Protein AF-A0A376LHT4-F1 (afdb_monomer_lite)

Radius of gyration: 15.37 Å; chains: 1; bounding box: 38×26×41 Å

Secondary structure (DSSP, 8-state):
-EEEEEEESSSHHHHHHHHHHHTT--S--EEEEEEE-GGG-SS----SEEEEE--S-EEEBTTB-SSTTS-TTS----B-TTSPBEEEHHHHS-TTHHHHHHHHHHHHHHH--

Structure (mmCIF, N/CA/C/O backbone):
data_AF-A0A376LHT4-F1
#
_entry.id   AF-A0A376LHT4-F1
#
loop_
_atom_site.group_PDB
_atom_site.id
_atom_site.type_symbol
_atom_site.label_atom_id
_atom_site.label_alt_id
_atom_site.label_comp_id
_atom_site.label_asym_id
_atom_site.label_entity_id
_atom_site.label_seq_id
_atom_site.pdbx_PDB_ins_code
_atom_site.Cartn_x
_atom_site.Cartn_y
_atom_site.Cartn_z
_atom_site.occupancy
_atom_site.B_iso_or_equiv
_atom_site.auth_seq_id
_atom_site.auth_comp_id
_atom_site.auth_asym_id
_atom_site.auth_atom_id
_atom_site.pdbx_PDB_model_num
ATOM 1 N N . MET A 1 1 ? -10.656 6.891 11.460 1.00 91.94 1 MET A N 1
ATOM 2 C CA . MET A 1 1 ? -9.267 7.269 11.115 1.00 91.94 1 MET A CA 1
ATOM 3 C C . MET A 1 1 ? -8.917 6.604 9.800 1.00 91.94 1 MET A C 1
ATOM 5 O O . MET A 1 1 ? -9.253 5.437 9.636 1.00 91.94 1 MET A O 1
ATOM 9 N N . LEU A 1 2 ? -8.291 7.339 8.883 1.00 92.81 2 LEU A N 1
ATOM 10 C CA . LEU A 1 2 ? -7.903 6.843 7.565 1.00 92.81 2 LEU A CA 1
ATOM 11 C C . LEU A 1 2 ? -6.383 6.935 7.428 1.00 92.81 2 LEU A C 1
ATOM 13 O O . LEU A 1 2 ? -5.823 8.018 7.585 1.00 92.81 2 LEU A O 1
ATOM 17 N N . ILE A 1 3 ? -5.735 5.805 7.167 1.00 94.31 3 ILE A N 1
ATOM 18 C CA . ILE A 1 3 ? -4.320 5.749 6.799 1.00 94.31 3 ILE A CA 1
ATOM 19 C C . ILE A 1 3 ? -4.252 5.901 5.280 1.00 94.31 3 ILE A C 1
ATOM 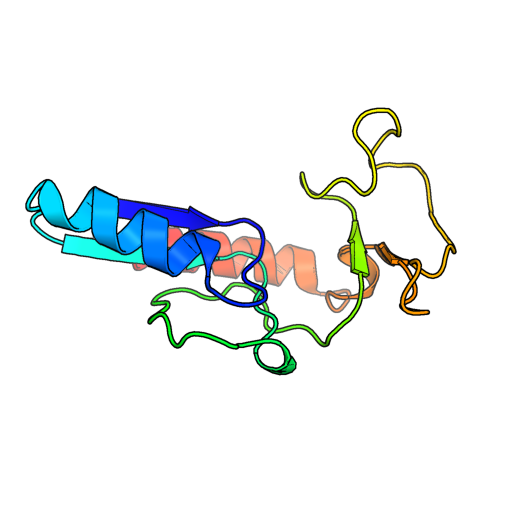21 O O . ILE A 1 3 ? -4.951 5.180 4.570 1.00 94.31 3 ILE A O 1
ATOM 25 N N . VAL A 1 4 ? -3.441 6.839 4.795 1.00 94.06 4 VAL A N 1
ATOM 26 C CA . VAL A 1 4 ? -3.233 7.075 3.362 1.00 94.06 4 VAL A CA 1
ATOM 27 C C . VAL A 1 4 ? -1.792 6.715 3.032 1.00 94.06 4 VAL A C 1
ATOM 29 O O . VAL A 1 4 ? -0.875 7.370 3.518 1.00 94.06 4 VAL A O 1
ATOM 32 N N . GLU A 1 5 ? -1.617 5.670 2.231 1.00 91.94 5 GLU A N 1
ATOM 33 C CA . GLU A 1 5 ? -0.322 5.175 1.760 1.00 91.94 5 GLU A CA 1
ATOM 34 C C . GLU A 1 5 ? -0.152 5.446 0.265 1.00 91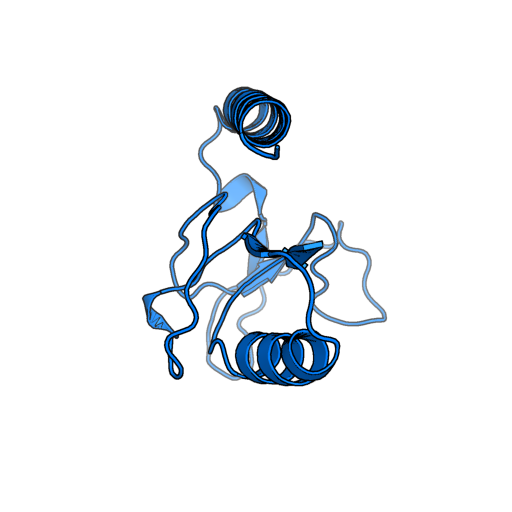.94 5 GLU A C 1
ATOM 36 O O . GLU A 1 5 ? -1.098 5.360 -0.520 1.00 91.94 5 GLU A O 1
ATOM 41 N N . ASP A 1 6 ? 1.071 5.732 -0.153 1.00 90.44 6 ASP A N 1
ATOM 42 C CA . ASP A 1 6 ? 1.423 5.860 -1.563 1.00 90.44 6 ASP A CA 1
ATOM 43 C C . ASP A 1 6 ? 1.471 4.486 -2.249 1.00 90.44 6 ASP A C 1
ATOM 45 O O . ASP A 1 6 ? 0.857 4.292 -3.299 1.00 90.44 6 ASP A O 1
ATOM 49 N N . ILE A 1 7 ? 2.136 3.506 -1.639 1.00 90.69 7 ILE A N 1
ATOM 50 C CA . ILE A 1 7 ? 2.308 2.169 -2.193 1.00 90.69 7 ILE A CA 1
ATOM 51 C C . ILE A 1 7 ? 2.339 1.097 -1.106 1.00 90.69 7 ILE A C 1
ATOM 53 O O . ILE A 1 7 ? 3.085 1.175 -0.133 1.00 90.69 7 ILE A O 1
ATOM 57 N N . ILE A 1 8 ? 1.581 0.021 -1.314 1.00 93.75 8 ILE A N 1
ATOM 58 C CA . ILE A 1 8 ? 1.677 -1.178 -0.492 1.00 93.75 8 ILE A CA 1
ATOM 59 C C . ILE A 1 8 ? 2.397 -2.282 -1.256 1.00 93.75 8 ILE A C 1
ATOM 61 O O . ILE A 1 8 ? 1.981 -2.719 -2.326 1.00 93.75 8 ILE A O 1
ATOM 65 N N . ASP A 1 9 ? 3.482 -2.740 -0.643 1.00 93.56 9 ASP A N 1
ATOM 66 C CA . ASP A 1 9 ? 4.379 -3.755 -1.176 1.00 93.56 9 ASP A CA 1
ATOM 67 C C . ASP A 1 9 ? 4.256 -5.054 -0.354 1.00 93.56 9 ASP A C 1
ATOM 69 O O . ASP A 1 9 ? 3.222 -5.719 -0.389 1.00 93.56 9 ASP A O 1
ATOM 73 N N . SER A 1 10 ? 5.230 -5.373 0.509 1.00 95.06 10 SER A N 1
ATOM 74 C CA . SER A 1 10 ? 5.153 -6.559 1.385 1.00 95.06 10 SER A CA 1
ATOM 75 C C . SER A 1 10 ? 4.022 -6.517 2.421 1.00 95.06 10 SER A C 1
ATOM 77 O O . SER A 1 10 ? 3.600 -7.557 2.929 1.00 95.06 10 SER A O 1
ATOM 79 N N . GLY A 1 11 ? 3.521 -5.323 2.752 1.00 94.50 11 GLY A N 1
ATOM 80 C CA . GLY A 1 11 ? 2.517 -5.104 3.798 1.00 94.50 11 GLY A CA 1
ATOM 81 C C . GLY A 1 11 ? 3.084 -5.010 5.219 1.00 94.50 11 GLY A C 1
ATOM 82 O O . GLY A 1 11 ? 2.360 -4.623 6.133 1.00 94.50 11 GLY A O 1
ATOM 83 N N . ASN A 1 12 ? 4.378 -5.283 5.421 1.00 95.44 12 ASN A N 1
ATOM 84 C CA . ASN A 1 12 ? 5.010 -5.294 6.746 1.00 95.44 12 ASN A CA 1
ATOM 85 C C . ASN A 1 12 ? 4.954 -3.934 7.465 1.00 95.44 12 ASN A C 1
ATOM 87 O O . ASN A 1 12 ? 4.628 -3.873 8.652 1.00 95.44 12 ASN A O 1
ATOM 91 N N . THR A 1 13 ? 5.271 -2.842 6.759 1.00 92.81 13 THR A N 1
ATOM 92 C CA . THR A 1 13 ? 5.231 -1.478 7.319 1.00 92.81 13 THR A CA 1
ATOM 93 C C . THR A 1 13 ? 3.822 -1.132 7.774 1.00 92.81 13 THR A C 1
ATOM 95 O O . THR A 1 13 ? 3.602 -0.780 8.932 1.00 92.81 13 THR A O 1
ATOM 98 N N . LEU A 1 14 ? 2.854 -1.324 6.881 1.00 95.19 14 LEU A N 1
ATOM 99 C CA . LEU A 1 14 ? 1.465 -0.981 7.136 1.00 95.19 14 LEU A CA 1
ATOM 100 C C . LEU A 1 14 ? 0.847 -1.840 8.243 1.00 95.19 14 LEU A C 1
ATOM 102 O O . LEU A 1 14 ? 0.081 -1.322 9.049 1.00 95.19 14 LEU A O 1
ATOM 106 N N . SER A 1 15 ? 1.225 -3.119 8.347 1.00 95.31 15 SER A N 1
ATOM 107 C CA . SER A 1 15 ? 0.801 -3.990 9.449 1.00 95.31 15 SER A CA 1
ATOM 108 C C . SER A 1 15 ? 1.221 -3.424 10.809 1.00 95.31 15 SER A C 1
ATOM 110 O O . SER A 1 15 ? 0.399 -3.336 11.718 1.00 95.31 15 SER A O 1
ATOM 112 N N . LYS A 1 16 ? 2.479 -2.985 10.939 1.00 95.31 16 LYS A N 1
ATOM 113 C CA . LYS A 1 16 ? 3.007 -2.396 12.183 1.00 95.31 16 LYS A CA 1
ATOM 114 C C . LYS A 1 16 ? 2.353 -1.055 12.496 1.00 95.31 16 LYS A C 1
ATOM 116 O O . LYS A 1 16 ? 1.976 -0.801 13.635 1.00 95.31 16 LYS A O 1
ATOM 121 N N . VAL A 1 17 ? 2.184 -0.202 11.486 1.00 95.19 17 VAL A N 1
ATOM 122 C CA . VAL A 1 17 ? 1.506 1.092 11.647 1.00 95.19 17 VAL A CA 1
ATOM 123 C C . VAL A 1 17 ? 0.057 0.881 12.091 1.00 95.19 17 VAL A C 1
ATOM 125 O O . VAL A 1 17 ? -0.386 1.516 13.046 1.00 95.19 17 VAL A O 1
ATOM 128 N N . ARG A 1 18 ? -0.666 -0.054 11.463 1.00 94.31 18 ARG A N 1
ATOM 129 C CA . ARG A 1 18 ? -2.033 -0.425 11.844 1.00 94.31 18 ARG A CA 1
ATOM 130 C C . ARG A 1 18 ? -2.096 -0.915 13.289 1.00 94.31 18 ARG A C 1
ATOM 132 O O . ARG A 1 18 ? -2.990 -0.489 14.013 1.00 94.31 18 ARG A O 1
ATOM 139 N N . GLU A 1 19 ? -1.166 -1.765 13.717 1.00 94.25 19 GLU A N 1
ATOM 140 C CA . GLU A 1 19 ? -1.082 -2.255 15.098 1.00 94.25 19 GLU A CA 1
ATOM 141 C C . GLU A 1 19 ? -0.883 -1.100 16.091 1.00 94.25 19 GLU A C 1
ATOM 143 O O . GLU A 1 19 ? -1.711 -0.906 16.981 1.00 94.25 19 GLU A O 1
ATOM 148 N N . ILE A 1 20 ? 0.139 -0.263 15.878 1.00 95.56 20 ILE A N 1
ATOM 149 C CA . ILE A 1 20 ? 0.453 0.893 16.735 1.00 95.56 20 ILE A CA 1
ATOM 150 C C . ILE A 1 20 ? -0.739 1.849 16.839 1.00 95.56 20 ILE A C 1
ATOM 152 O O . ILE A 1 20 ? -1.045 2.371 17.912 1.00 95.56 20 ILE A O 1
ATOM 156 N N . LEU A 1 21 ? -1.416 2.102 15.722 1.00 94.94 21 LEU A N 1
ATOM 157 C CA . LEU A 1 21 ? -2.560 3.002 15.679 1.00 94.94 21 LEU A CA 1
ATOM 158 C C . LEU A 1 21 ? -3.827 2.385 16.282 1.00 94.94 21 LEU A C 1
ATOM 160 O O . LEU A 1 21 ? -4.645 3.122 16.829 1.00 94.94 21 LEU A O 1
ATOM 164 N N . SER A 1 22 ? -3.977 1.060 16.238 1.00 93.25 22 SER A N 1
ATOM 165 C CA . SER A 1 22 ? -5.100 0.353 16.868 1.00 93.25 22 SER A CA 1
ATOM 166 C C . SER A 1 22 ? -5.037 0.413 18.395 1.00 93.25 22 SER A C 1
ATOM 168 O O . SER A 1 22 ? -6.080 0.487 19.036 1.00 93.25 22 SER A O 1
ATOM 170 N N . LEU A 1 23 ? -3.834 0.489 18.981 1.00 96.56 23 LEU A N 1
ATOM 171 C CA . LEU A 1 23 ? -3.640 0.678 20.429 1.00 96.56 23 LEU A CA 1
ATOM 172 C C . LEU A 1 23 ? -4.209 2.004 20.958 1.00 96.56 23 LEU A C 1
ATOM 174 O O . LEU A 1 23 ? -4.353 2.175 22.164 1.00 96.56 23 LEU A O 1
ATOM 178 N N . ARG A 1 24 ? -4.520 2.955 20.071 1.00 95.62 24 ARG A N 1
ATOM 179 C CA . ARG A 1 24 ? -5.154 4.233 20.428 1.00 95.62 24 ARG A CA 1
ATOM 180 C C . ARG A 1 24 ? -6.682 4.163 20.443 1.00 95.62 24 ARG A C 1
ATOM 182 O O . ARG A 1 24 ? -7.318 5.202 20.578 1.00 95.62 24 ARG A O 1
ATOM 189 N N . GLU A 1 25 ? -7.246 2.975 20.237 1.00 95.12 25 GLU A N 1
ATOM 190 C CA . GLU A 1 25 ? -8.688 2.709 20.226 1.00 95.12 25 GLU A CA 1
ATOM 191 C C . GLU A 1 25 ? -9.488 3.675 19.324 1.00 95.12 25 GLU A C 1
ATOM 193 O O . GLU A 1 25 ? -10.476 4.279 19.752 1.00 95.12 25 GLU A O 1
ATOM 198 N N . PRO A 1 26 ? -9.088 3.870 18.049 1.00 95.69 26 PRO A N 1
ATOM 199 C CA . PRO A 1 26 ? -9.872 4.696 17.145 1.00 95.69 26 PRO A CA 1
ATOM 200 C C . PRO A 1 26 ? -11.247 4.053 16.912 1.00 95.69 26 PRO A C 1
ATOM 202 O O . PRO A 1 26 ? -11.346 2.848 16.693 1.00 95.69 26 PRO A O 1
ATOM 205 N N . LYS A 1 27 ? -12.310 4.867 16.854 1.00 95.50 27 LYS A N 1
ATOM 206 C CA . LYS A 1 27 ? -13.681 4.400 16.549 1.00 95.50 27 LYS A CA 1
ATOM 207 C C . LYS A 1 27 ? -13.758 3.547 15.272 1.00 95.50 27 LYS A C 1
ATOM 209 O O . LYS A 1 27 ? -14.578 2.642 15.175 1.00 95.50 27 LYS A O 1
ATOM 214 N N . SER A 1 28 ? -12.931 3.871 14.283 1.00 93.50 28 SER A N 1
ATOM 215 C CA . SER A 1 28 ? -12.753 3.103 13.053 1.00 93.50 28 SER A CA 1
ATOM 216 C C . SER A 1 28 ? -11.345 3.317 12.503 1.00 93.50 28 SER A C 1
ATOM 218 O O . SER A 1 28 ? -10.767 4.402 12.661 1.00 93.50 28 SER A O 1
ATOM 220 N N . LEU A 1 29 ? -10.807 2.301 11.831 1.00 94.06 29 LEU A N 1
ATOM 221 C CA . LEU A 1 29 ? -9.523 2.356 11.143 1.00 94.06 29 LEU A CA 1
ATOM 222 C C . LEU A 1 29 ? -9.676 1.765 9.743 1.00 94.06 29 LEU A C 1
ATOM 224 O O . LEU A 1 29 ? -9.978 0.582 9.621 1.00 94.06 29 LEU A O 1
ATOM 228 N N . ALA A 1 30 ? -9.468 2.596 8.726 1.00 94.44 30 ALA A N 1
ATOM 229 C CA . ALA A 1 30 ? -9.465 2.205 7.322 1.00 94.44 30 ALA A CA 1
ATOM 230 C C . ALA A 1 30 ? -8.132 2.592 6.673 1.00 94.44 30 ALA A C 1
ATOM 232 O O . ALA A 1 30 ? -7.424 3.482 7.157 1.00 94.44 30 ALA A O 1
ATOM 233 N N . ILE A 1 31 ? -7.801 1.923 5.580 1.00 95.00 31 ILE A N 1
ATOM 234 C CA . ILE A 1 31 ? -6.577 2.075 4.812 1.00 95.00 31 ILE A CA 1
ATOM 235 C C . ILE A 1 31 ? -6.961 2.378 3.365 1.00 95.00 31 ILE A C 1
ATOM 237 O O . ILE A 1 31 ? -7.747 1.669 2.739 1.00 95.00 31 ILE A O 1
ATOM 241 N N . CYS A 1 32 ? -6.363 3.440 2.840 1.00 94.81 32 CYS A N 1
ATOM 242 C CA . CYS A 1 32 ? -6.394 3.809 1.440 1.00 94.81 32 CYS A CA 1
ATOM 243 C C . CYS A 1 32 ? -4.969 3.768 0.898 1.00 94.81 32 CYS A C 1
ATOM 245 O O . CYS A 1 32 ? -4.064 4.323 1.521 1.00 94.81 32 CYS A O 1
ATOM 247 N N . THR A 1 33 ? -4.769 3.169 -0.272 1.00 92.56 33 THR A N 1
ATOM 248 C CA . THR A 1 33 ? -3.497 3.265 -0.988 1.00 92.56 33 THR A CA 1
ATOM 249 C C . THR A 1 33 ? -3.675 3.708 -2.424 1.00 92.56 33 THR A C 1
ATOM 251 O O . THR A 1 33 ? -4.665 3.356 -3.067 1.00 92.56 33 THR A O 1
ATOM 254 N N . LEU A 1 34 ? -2.709 4.464 -2.943 1.00 90.31 34 LEU A N 1
ATOM 255 C CA . LEU A 1 34 ? -2.657 4.767 -4.366 1.00 90.31 34 LEU A CA 1
ATOM 256 C C . LEU A 1 34 ? -2.252 3.528 -5.180 1.00 90.31 34 LEU A C 1
ATOM 258 O O . LEU A 1 34 ? -2.902 3.256 -6.187 1.00 90.31 34 LEU A O 1
ATOM 262 N N . LEU A 1 35 ? -1.237 2.769 -4.750 1.00 91.00 35 LEU A N 1
ATOM 263 C CA . LEU A 1 35 ? -0.700 1.613 -5.479 1.00 91.00 35 LEU A CA 1
ATOM 264 C C . LEU A 1 35 ? -0.648 0.353 -4.610 1.00 91.00 35 LEU A C 1
ATOM 266 O O . LEU A 1 35 ? -0.140 0.377 -3.497 1.00 91.00 35 LEU A O 1
ATOM 270 N N . ASP A 1 36 ? -1.086 -0.781 -5.144 1.00 93.06 36 ASP A N 1
ATOM 271 C CA . ASP A 1 36 ? -1.006 -2.085 -4.484 1.00 93.06 36 ASP A CA 1
ATOM 272 C C . ASP A 1 36 ? -0.228 -3.090 -5.345 1.00 93.06 36 ASP A C 1
ATOM 274 O O . ASP A 1 36 ? -0.518 -3.253 -6.531 1.00 93.06 36 ASP A O 1
ATOM 278 N N . LYS A 1 37 ? 0.751 -3.781 -4.749 1.00 92.88 37 LYS A N 1
ATOM 279 C CA . LYS A 1 37 ? 1.521 -4.874 -5.368 1.00 92.88 37 LYS A CA 1
ATOM 280 C C . LYS A 1 37 ? 1.145 -6.218 -4.741 1.00 92.88 37 LYS A C 1
ATOM 282 O O . LYS A 1 37 ? 1.906 -6.764 -3.935 1.00 92.88 37 LYS A O 1
ATOM 287 N N . PRO A 1 38 ? -0.000 -6.812 -5.114 1.00 93.06 38 PRO A N 1
ATOM 288 C CA . PRO A 1 38 ? -0.487 -8.026 -4.464 1.00 93.06 38 PRO A CA 1
ATOM 289 C C . PRO A 1 38 ? 0.467 -9.218 -4.632 1.00 93.06 38 PRO A C 1
ATOM 291 O O . PRO A 1 38 ? 0.553 -10.056 -3.739 1.00 93.06 38 PRO A O 1
ATOM 294 N N . SER A 1 39 ? 1.245 -9.277 -5.721 1.00 93.12 39 SER A N 1
ATOM 295 C CA . SER A 1 39 ? 2.240 -10.338 -5.956 1.00 93.12 39 SER A CA 1
ATOM 296 C C . SER A 1 39 ? 3.403 -10.338 -4.959 1.00 93.12 39 SER A C 1
ATOM 298 O O . SER A 1 39 ? 4.082 -11.353 -4.829 1.00 93.12 39 SER A O 1
ATOM 300 N N . ARG A 1 40 ? 3.639 -9.226 -4.253 1.00 92.50 40 ARG A N 1
ATOM 301 C CA . ARG A 1 40 ? 4.705 -9.085 -3.250 1.00 92.50 40 ARG A CA 1
ATOM 302 C C . ARG A 1 40 ? 4.221 -9.184 -1.814 1.00 92.50 40 ARG A C 1
ATOM 304 O O . ARG A 1 40 ? 5.016 -9.024 -0.892 1.00 92.50 40 ARG A O 1
ATOM 311 N N . ARG A 1 41 ? 2.933 -9.456 -1.621 1.00 94.69 41 ARG A N 1
ATOM 312 C CA . ARG A 1 41 ? 2.294 -9.529 -0.313 1.00 94.69 41 ARG A CA 1
ATOM 313 C C . ARG A 1 41 ? 2.916 -10.638 0.538 1.00 94.69 41 ARG A C 1
ATOM 315 O O . ARG A 1 41 ? 2.791 -11.815 0.220 1.00 94.69 41 ARG A O 1
ATOM 322 N N . GLU A 1 42 ? 3.526 -10.260 1.655 1.00 96.12 42 GLU A N 1
ATOM 323 C CA . GLU A 1 42 ? 4.033 -11.202 2.665 1.00 96.12 42 GLU A CA 1
ATOM 324 C C . GLU A 1 42 ? 3.102 -11.263 3.876 1.00 96.12 42 GLU A C 1
ATOM 326 O O . GLU A 1 42 ? 2.908 -12.321 4.473 1.00 96.12 42 GLU A O 1
ATOM 331 N N . VAL A 1 43 ? 2.494 -10.124 4.223 1.00 95.00 43 VAL A N 1
ATOM 332 C CA . VAL A 1 43 ? 1.560 -10.001 5.344 1.00 95.00 43 VAL A CA 1
ATOM 333 C C . VAL A 1 43 ? 0.229 -9.481 4.841 1.00 95.00 43 VAL A C 1
ATOM 335 O O . VAL A 1 43 ? 0.157 -8.415 4.226 1.00 95.00 43 VAL A O 1
ATOM 338 N N . ASN A 1 44 ? -0.838 -10.222 5.137 1.00 91.50 44 ASN A N 1
ATOM 339 C CA . ASN A 1 44 ? -2.186 -9.798 4.799 1.00 91.50 44 ASN A CA 1
ATOM 340 C C . ASN A 1 44 ? -2.592 -8.596 5.662 1.00 91.50 44 ASN A C 1
ATOM 342 O O . ASN A 1 44 ? -2.666 -8.696 6.886 1.00 91.50 44 ASN A O 1
ATOM 346 N N . VAL A 1 45 ? -2.868 -7.469 5.012 1.00 90.56 45 VAL A N 1
ATOM 347 C CA . VAL A 1 45 ? -3.393 -6.263 5.650 1.00 90.56 45 VAL A CA 1
ATOM 348 C C . VAL A 1 45 ? -4.646 -5.868 4.876 1.00 90.56 45 VAL A C 1
ATOM 350 O O . VAL A 1 45 ? -4.533 -5.658 3.669 1.00 90.56 45 VAL A O 1
ATOM 353 N N . PRO A 1 46 ? -5.827 -5.792 5.516 1.00 91.06 46 PRO A N 1
ATOM 354 C CA . PRO A 1 46 ? -7.047 -5.393 4.827 1.00 91.06 46 PRO A CA 1
ATOM 355 C C . PRO A 1 46 ? -6.947 -3.926 4.401 1.00 91.06 46 PRO A C 1
ATOM 357 O O . PRO A 1 46 ? -6.557 -3.076 5.203 1.00 91.06 46 PRO A O 1
ATOM 360 N N . VAL A 1 47 ? -7.273 -3.668 3.135 1.00 93.62 47 VAL A N 1
ATOM 361 C CA . VAL A 1 47 ? -7.245 -2.346 2.506 1.00 93.62 47 VAL A CA 1
ATOM 362 C C . VAL A 1 47 ? -8.631 -2.069 1.953 1.00 93.62 47 VAL A C 1
ATOM 364 O O . VAL A 1 47 ? -9.119 -2.808 1.101 1.00 93.62 47 VAL A O 1
ATOM 367 N N . GLU A 1 48 ? -9.274 -1.028 2.463 1.00 94.44 48 GLU A N 1
ATOM 368 C CA . GLU A 1 48 ? -10.635 -0.659 2.087 1.00 94.44 48 GLU A CA 1
ATOM 369 C C . GLU A 1 48 ? -10.670 0.079 0.748 1.00 94.44 48 GLU A C 1
ATOM 371 O O . GLU A 1 48 ? -11.622 -0.080 -0.012 1.00 94.44 48 GLU A O 1
ATOM 376 N N . PHE A 1 49 ? -9.618 0.840 0.434 1.00 93.44 49 PHE A N 1
ATOM 377 C CA . PHE A 1 49 ? -9.551 1.620 -0.796 1.00 93.44 49 PHE A CA 1
ATOM 378 C C . PHE A 1 49 ? -8.223 1.410 -1.522 1.00 93.44 49 PHE A C 1
ATOM 380 O O . PHE A 1 49 ? -7.153 1.730 -1.002 1.00 93.44 49 PHE A O 1
ATOM 387 N N . ILE A 1 50 ? -8.294 0.889 -2.745 1.00 92.00 50 ILE A N 1
ATOM 388 C CA . ILE A 1 50 ? -7.137 0.676 -3.618 1.00 92.00 50 ILE A CA 1
ATOM 389 C C . ILE A 1 50 ? -7.317 1.552 -4.854 1.00 92.00 50 ILE A C 1
ATOM 391 O O . ILE A 1 50 ? -8.314 1.422 -5.562 1.00 92.00 50 ILE A O 1
ATOM 395 N N . GLY A 1 51 ? -6.350 2.430 -5.119 1.00 88.00 51 GLY A N 1
ATOM 396 C CA . GLY A 1 51 ? -6.300 3.215 -6.348 1.00 88.00 51 GLY A CA 1
ATOM 397 C C . GLY A 1 51 ? -6.009 2.327 -7.554 1.00 88.00 51 GLY A C 1
ATOM 398 O O . GLY A 1 51 ? -6.840 2.204 -8.452 1.00 88.00 51 GLY A O 1
ATOM 399 N N . PHE A 1 52 ? -4.842 1.679 -7.562 1.00 88.25 52 PHE A N 1
ATOM 400 C CA . PHE A 1 52 ? -4.403 0.819 -8.660 1.00 88.25 52 PHE A CA 1
ATOM 401 C C . PHE A 1 52 ? -3.636 -0.403 -8.159 1.00 88.25 52 PHE A C 1
ATOM 403 O O . PHE A 1 52 ? -2.659 -0.269 -7.426 1.00 88.25 52 PHE A O 1
ATOM 410 N N . SER A 1 53 ? -4.017 -1.592 -8.622 1.00 90.12 53 SER A N 1
ATOM 411 C CA . SER A 1 53 ? -3.189 -2.793 -8.476 1.00 90.12 53 SER A CA 1
ATOM 412 C C . SER A 1 53 ? -2.206 -2.883 -9.642 1.00 90.12 53 SER A C 1
ATOM 414 O O . SER A 1 53 ? -2.617 -2.855 -10.803 1.00 90.12 53 SER A O 1
ATOM 416 N N . ILE A 1 54 ? -0.916 -2.993 -9.337 1.00 87.19 54 ILE A N 1
ATOM 417 C CA . ILE A 1 54 ? 0.178 -2.957 -10.313 1.00 87.19 54 ILE A CA 1
ATOM 418 C C . ILE A 1 54 ? 1.052 -4.220 -10.214 1.00 87.19 54 ILE A C 1
ATOM 420 O O . ILE A 1 54 ? 1.101 -4.857 -9.155 1.00 87.19 54 ILE A O 1
ATOM 424 N N . PRO A 1 55 ? 1.746 -4.614 -11.299 1.00 87.50 55 PRO A N 1
ATOM 425 C CA . PRO A 1 55 ? 2.731 -5.693 -11.250 1.00 87.50 55 PRO A CA 1
ATOM 426 C C . PRO A 1 55 ? 3.939 -5.332 -10.365 1.00 87.50 55 PRO A C 1
ATOM 428 O O . PRO A 1 55 ? 4.091 -4.200 -9.897 1.00 87.50 55 PRO A O 1
ATOM 431 N N . ASP A 1 56 ? 4.831 -6.304 -10.142 1.00 86.75 56 ASP A N 1
ATOM 432 C CA . ASP A 1 56 ? 6.093 -6.068 -9.431 1.00 86.75 56 ASP A CA 1
ATOM 433 C C . ASP A 1 56 ? 7.111 -5.314 -10.301 1.00 86.75 56 ASP A C 1
ATOM 435 O O . ASP A 1 56 ? 8.108 -5.857 -10.773 1.00 86.75 56 ASP A O 1
ATOM 439 N N . GLU A 1 57 ? 6.837 -4.032 -10.505 1.00 82.94 57 GLU A N 1
ATOM 440 C CA . GLU A 1 57 ? 7.692 -3.100 -11.231 1.00 82.94 57 GLU A CA 1
ATOM 441 C C . GLU A 1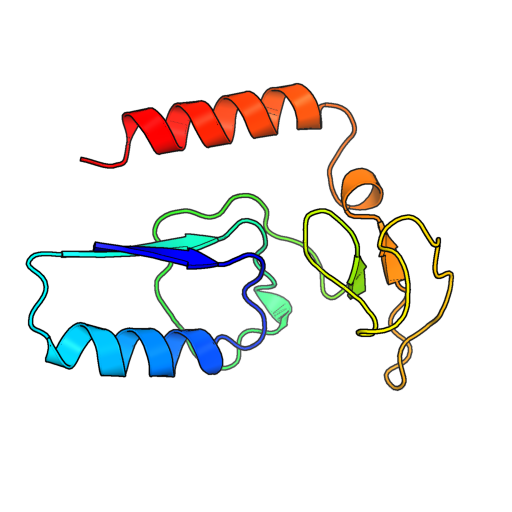 57 ? 8.100 -1.951 -10.315 1.00 82.94 57 GLU A C 1
ATOM 443 O O . GLU A 1 57 ? 7.345 -1.541 -9.430 1.00 82.94 57 GLU A O 1
ATOM 448 N N . PHE A 1 58 ? 9.311 -1.423 -10.479 1.00 78.25 58 PHE A N 1
ATOM 449 C CA . PHE A 1 58 ? 9.744 -0.292 -9.667 1.00 78.25 58 PHE A CA 1
ATOM 450 C C . PHE A 1 58 ? 9.118 0.993 -10.217 1.00 78.25 58 PHE A C 1
ATOM 452 O O . PHE A 1 58 ? 9.288 1.296 -11.393 1.00 78.25 58 PHE A O 1
ATOM 459 N N . VAL A 1 59 ? 8.394 1.751 -9.391 1.00 79.75 59 VAL A N 1
ATOM 460 C CA . VAL A 1 59 ? 7.622 2.914 -9.855 1.00 79.75 59 VAL A CA 1
ATOM 461 C C . VAL A 1 59 ? 8.212 4.198 -9.294 1.00 79.75 59 VAL A C 1
ATOM 463 O O . VAL A 1 59 ? 8.603 4.236 -8.131 1.00 79.75 59 VAL A O 1
ATOM 466 N N . VAL A 1 60 ? 8.271 5.244 -10.118 1.00 78.31 60 VAL A N 1
ATOM 467 C CA . VAL A 1 60 ? 8.760 6.577 -9.727 1.00 78.31 60 VAL A CA 1
ATOM 468 C C . VAL A 1 60 ? 7.790 7.684 -10.143 1.00 78.31 60 VAL A C 1
ATOM 470 O O . VAL A 1 60 ? 7.092 7.577 -11.160 1.00 78.31 60 VAL A O 1
ATOM 473 N N . GLY A 1 61 ? 7.788 8.777 -9.377 1.00 75.31 61 GLY A N 1
ATOM 474 C CA . GLY A 1 61 ? 6.931 9.948 -9.575 1.00 75.31 61 GLY A CA 1
ATOM 475 C C . GLY A 1 61 ? 5.804 10.050 -8.543 1.00 75.31 61 GLY A C 1
ATOM 476 O O . GLY A 1 61 ? 5.623 9.166 -7.717 1.00 75.31 61 GLY A O 1
ATOM 477 N N . TYR A 1 62 ? 5.042 11.151 -8.576 1.00 71.44 62 TYR A N 1
ATOM 478 C CA . TYR A 1 62 ? 3.904 11.397 -7.666 1.00 71.44 62 TYR A CA 1
ATOM 479 C C . TYR A 1 62 ? 4.229 11.290 -6.158 1.00 71.44 62 TYR A C 1
ATOM 481 O O . TYR A 1 62 ? 3.356 10.974 -5.359 1.00 71.44 62 TYR A O 1
ATOM 489 N N . GLY A 1 63 ? 5.471 11.592 -5.764 1.00 71.50 63 GLY A N 1
ATOM 490 C CA . GLY A 1 63 ? 5.945 11.477 -4.377 1.00 71.50 63 GLY A CA 1
ATOM 491 C C . GLY A 1 63 ? 6.708 10.184 -4.074 1.00 71.50 63 GLY A C 1
ATOM 492 O O . GLY A 1 63 ? 7.269 10.069 -2.992 1.00 71.50 63 GLY A O 1
ATOM 493 N N . ILE A 1 64 ? 6.781 9.253 -5.032 1.00 78.00 64 ILE A N 1
ATOM 494 C CA . ILE A 1 64 ? 7.588 8.033 -4.941 1.00 78.00 64 ILE A CA 1
ATOM 495 C C . ILE A 1 64 ? 8.957 8.302 -5.576 1.00 78.00 64 ILE A C 1
ATOM 497 O O . ILE A 1 64 ? 9.066 8.476 -6.797 1.00 78.00 64 ILE A O 1
ATOM 501 N N . ASP A 1 65 ? 10.003 8.333 -4.750 1.00 68.88 65 ASP A N 1
ATOM 502 C CA . ASP A 1 65 ? 11.375 8.626 -5.173 1.00 68.88 65 ASP A CA 1
ATOM 503 C C . ASP A 1 65 ? 12.261 7.366 -5.190 1.00 68.88 65 ASP A C 1
ATOM 505 O O . ASP A 1 65 ? 12.187 6.509 -4.312 1.00 68.88 65 ASP A O 1
ATOM 509 N N . TYR A 1 66 ? 13.150 7.272 -6.186 1.00 66.19 66 TYR A N 1
ATOM 510 C CA . TYR A 1 66 ? 14.152 6.196 -6.293 1.00 66.19 66 TYR A CA 1
ATOM 511 C C . TYR A 1 66 ? 15.351 6.413 -5.356 1.00 66.19 66 TYR A C 1
ATOM 513 O O . TYR A 1 66 ? 15.935 5.461 -4.843 1.00 66.19 66 TYR A O 1
ATOM 521 N N . ALA A 1 67 ? 15.736 7.672 -5.135 1.00 62.78 67 ALA A N 1
ATOM 522 C CA . ALA A 1 67 ? 16.842 8.049 -4.266 1.00 62.78 67 ALA A CA 1
ATOM 523 C C . ALA A 1 67 ? 16.651 9.490 -3.759 1.00 62.78 67 ALA A C 1
ATOM 525 O O . ALA A 1 67 ? 16.226 10.346 -4.535 1.00 62.78 67 ALA A O 1
ATOM 526 N N . PRO A 1 68 ? 17.055 9.804 -2.514 1.00 53.19 68 PRO A N 1
ATOM 527 C CA . PRO A 1 68 ? 16.825 11.111 -1.882 1.00 53.19 68 PRO A CA 1
ATOM 528 C C . PRO A 1 68 ? 17.527 12.302 -2.562 1.00 53.19 68 PRO A C 1
ATOM 530 O O . PRO A 1 68 ? 17.313 13.443 -2.167 1.00 53.19 68 PRO A O 1
ATOM 533 N N . ALA A 1 69 ? 18.381 12.062 -3.560 1.00 54.66 69 ALA A N 1
ATOM 534 C CA . ALA A 1 69 ? 19.178 13.089 -4.232 1.00 54.66 69 ALA A CA 1
ATOM 535 C C . ALA A 1 69 ? 18.770 13.346 -5.692 1.00 54.66 69 ALA A C 1
ATOM 537 O O . ALA A 1 69 ? 19.445 14.107 -6.385 1.00 54.66 69 ALA A O 1
ATOM 538 N N . LEU A 1 70 ? 17.717 12.695 -6.193 1.00 51.72 70 LEU A N 1
ATOM 539 C CA . LEU A 1 70 ? 17.383 12.715 -7.612 1.00 51.72 70 LEU A CA 1
ATOM 540 C C . LEU A 1 70 ? 15.963 13.252 -7.830 1.00 51.72 70 LEU A C 1
ATOM 542 O O . LEU A 1 70 ? 15.032 12.753 -7.205 1.00 51.72 70 LEU A O 1
ATOM 546 N N . PRO A 1 71 ? 15.770 14.264 -8.695 1.00 55.66 71 PRO A N 1
ATOM 547 C CA . PRO A 1 71 ? 14.449 14.830 -8.930 1.00 55.66 71 PRO A CA 1
ATOM 548 C C . PRO A 1 71 ? 13.526 13.785 -9.562 1.00 55.66 71 PRO A C 1
ATOM 550 O O . PRO A 1 71 ? 13.923 13.099 -10.502 1.00 55.66 71 PRO A O 1
ATOM 553 N N . SER A 1 72 ? 12.265 13.726 -9.123 1.00 52.28 72 SER A N 1
ATOM 554 C CA . SER A 1 72 ? 11.263 12.764 -9.617 1.00 52.28 72 SER A CA 1
ATOM 555 C C . SER A 1 72 ? 10.941 12.915 -11.121 1.00 52.28 72 SER A C 1
ATOM 557 O O . SER A 1 72 ? 10.226 12.097 -11.696 1.00 52.28 72 SER A O 1
ATOM 559 N N . SER A 1 73 ? 11.460 13.960 -11.782 1.00 51.69 73 SER A N 1
ATOM 560 C CA . SER A 1 73 ? 11.410 14.167 -13.236 1.00 51.69 73 SER A CA 1
ATOM 561 C C . SER A 1 73 ? 12.523 13.445 -14.012 1.00 51.69 73 SER A C 1
ATOM 563 O O . SER A 1 73 ? 12.423 13.321 -15.237 1.00 51.69 73 SER A O 1
ATOM 565 N N . ALA A 1 74 ? 13.568 12.953 -13.338 1.00 46.50 74 ALA A N 1
ATOM 566 C CA . ALA A 1 74 ? 14.640 12.190 -13.964 1.00 46.50 74 ALA A CA 1
ATOM 567 C C . ALA A 1 74 ? 14.137 10.790 -14.356 1.00 46.50 74 ALA A C 1
ATOM 569 O O . ALA A 1 74 ? 13.650 10.016 -13.536 1.00 46.50 74 ALA A O 1
ATOM 570 N N . VAL A 1 75 ? 14.225 10.471 -15.649 1.00 46.69 75 VAL A N 1
ATOM 571 C CA . VAL A 1 75 ? 13.780 9.184 -16.200 1.00 46.69 75 VAL A CA 1
ATOM 572 C C . VAL A 1 75 ? 14.865 8.137 -15.972 1.00 46.69 75 VAL A C 1
ATOM 574 O O . VAL A 1 75 ? 15.871 8.128 -16.679 1.00 46.69 75 VAL A O 1
ATOM 577 N N . TYR A 1 76 ? 14.660 7.232 -15.018 1.00 51.72 76 TYR A N 1
ATOM 578 C CA . TYR A 1 76 ? 15.530 6.072 -14.842 1.00 51.72 76 TYR A CA 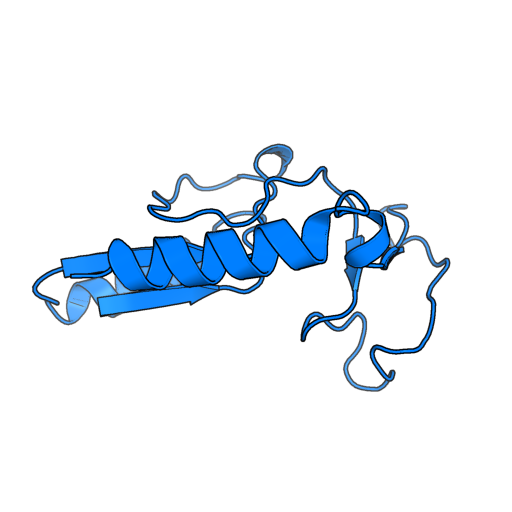1
ATOM 579 C C . TYR A 1 76 ? 15.076 4.952 -15.779 1.00 51.72 76 TYR A C 1
ATOM 581 O O . TYR A 1 76 ? 14.082 4.292 -15.522 1.00 51.72 76 TYR A O 1
ATOM 589 N N . ARG A 1 77 ? 15.829 4.680 -16.851 1.00 49.91 77 ARG A N 1
ATOM 590 C CA . ARG A 1 77 ? 15.977 3.294 -17.330 1.00 49.91 77 ARG A CA 1
ATOM 591 C C . ARG A 1 77 ? 17.115 2.669 -16.534 1.00 49.91 77 ARG A C 1
ATOM 593 O O . ARG A 1 77 ? 18.223 2.530 -17.041 1.00 49.91 77 ARG A O 1
ATOM 600 N N . GLN A 1 78 ? 16.879 2.381 -15.262 1.00 53.03 78 GLN A N 1
ATOM 601 C CA . GLN A 1 78 ? 17.792 1.555 -14.483 1.00 53.03 78 GLN A CA 1
ATOM 602 C C . GLN A 1 78 ? 17.003 0.423 -13.848 1.00 53.03 78 GLN A C 1
ATOM 604 O O . GLN A 1 78 ? 15.942 0.629 -13.255 1.00 53.03 78 GLN A O 1
ATOM 609 N N . SER A 1 79 ? 17.523 -0.776 -14.070 1.00 53.91 79 SER A N 1
ATOM 610 C CA . SER A 1 79 ? 17.185 -1.973 -13.326 1.00 53.91 79 SER A CA 1
ATOM 611 C C . SER A 1 79 ? 17.724 -1.829 -11.902 1.00 53.91 79 SER A C 1
ATOM 613 O O . SER A 1 79 ? 18.892 -1.472 -11.735 1.00 53.91 79 SER A O 1
ATOM 615 N N . ASP A 1 80 ? 16.887 -2.080 -10.894 1.00 59.56 80 ASP A N 1
ATOM 616 C CA . ASP A 1 80 ? 17.327 -2.169 -9.501 1.00 59.56 80 ASP A CA 1
ATOM 617 C C . ASP A 1 80 ? 18.354 -3.313 -9.325 1.00 59.56 80 ASP A C 1
ATOM 619 O O . ASP A 1 80 ? 18.630 -4.088 -10.247 1.00 59.56 80 ASP A O 1
ATOM 623 N N . SER A 1 81 ? 18.942 -3.448 -8.135 1.00 56.72 81 SER A N 1
ATOM 624 C CA . SER A 1 81 ? 19.871 -4.548 -7.821 1.00 56.72 81 SER A CA 1
ATOM 625 C C . SER A 1 81 ? 19.246 -5.947 -7.948 1.00 56.72 81 SER A C 1
ATOM 627 O O . SER A 1 81 ? 19.978 -6.934 -7.986 1.00 56.72 81 SER A O 1
ATOM 629 N N . ALA A 1 82 ? 17.916 -6.034 -8.047 1.00 62.00 82 ALA A N 1
ATOM 630 C CA . ALA A 1 82 ? 17.147 -7.246 -8.303 1.00 62.00 82 ALA A CA 1
ATOM 631 C C . ALA A 1 82 ? 16.737 -7.404 -9.787 1.00 62.00 82 ALA A C 1
ATOM 633 O O . ALA A 1 82 ? 16.009 -8.336 -10.124 1.00 62.00 82 ALA A O 1
ATOM 634 N N . GLY A 1 83 ? 17.209 -6.532 -10.687 1.00 62.75 83 GLY A N 1
ATOM 635 C CA . GLY A 1 83 ? 16.936 -6.584 -12.125 1.00 62.75 83 GLY A CA 1
ATOM 636 C C . GLY A 1 83 ? 15.607 -5.954 -12.570 1.00 62.75 83 GLY A C 1
ATOM 637 O O . GLY A 1 83 ? 15.283 -6.022 -13.755 1.00 62.75 83 GLY A O 1
ATOM 638 N N . ARG A 1 84 ? 14.834 -5.328 -11.673 1.00 66.50 84 ARG A N 1
ATOM 639 C CA . ARG A 1 84 ? 13.520 -4.735 -11.979 1.00 66.50 84 ARG A CA 1
ATOM 640 C C . ARG A 1 84 ? 13.657 -3.346 -12.571 1.00 66.50 84 ARG A C 1
ATOM 642 O O . ARG A 1 84 ? 14.311 -2.479 -12.002 1.00 66.50 84 ARG A O 1
ATOM 649 N N . VAL A 1 85 ? 13.018 -3.130 -13.713 1.00 66.00 85 VAL A N 1
ATOM 650 C CA . VAL A 1 85 ? 13.082 -1.866 -14.451 1.00 66.00 85 VAL A CA 1
ATOM 651 C C . VAL A 1 85 ? 12.235 -0.802 -13.756 1.00 66.00 85 VAL A C 1
ATOM 653 O O . VAL A 1 85 ? 11.094 -1.057 -13.373 1.00 66.00 85 VAL A O 1
ATOM 656 N N . SER A 1 86 ? 12.800 0.397 -13.617 1.00 66.50 86 SER A N 1
ATOM 657 C CA . SER A 1 86 ? 12.049 1.587 -13.216 1.00 66.50 86 SER A CA 1
ATOM 658 C C . SER A 1 86 ? 11.121 2.056 -14.341 1.00 66.50 86 SER A C 1
ATOM 660 O O . SER A 1 86 ? 11.563 2.305 -15.464 1.00 66.50 86 SER A O 1
ATOM 662 N N . VAL A 1 87 ? 9.841 2.210 -14.025 1.00 69.62 87 VAL A N 1
ATOM 663 C CA . VAL A 1 87 ? 8.784 2.694 -14.921 1.00 69.62 87 VAL A CA 1
ATOM 664 C C . VAL A 1 87 ? 8.159 3.953 -14.329 1.00 69.62 87 VAL A C 1
ATOM 666 O O . VAL A 1 87 ? 8.013 4.080 -13.108 1.00 69.62 87 VAL A O 1
ATOM 669 N N . LYS A 1 88 ? 7.813 4.938 -15.167 1.00 69.88 88 LYS A N 1
ATOM 670 C CA . LYS A 1 88 ? 7.112 6.116 -14.647 1.00 69.88 88 LYS A CA 1
ATOM 671 C C . LYS A 1 88 ? 5.689 5.725 -14.293 1.00 69.88 88 LYS A C 1
ATOM 673 O O . LYS A 1 88 ? 5.060 4.977 -15.034 1.00 69.88 88 LYS A O 1
ATOM 678 N N . LEU A 1 89 ? 5.143 6.308 -13.228 1.00 71.19 89 LEU A N 1
ATOM 679 C CA . LEU A 1 89 ? 3.761 6.028 -12.848 1.00 71.19 89 LEU A CA 1
ATOM 680 C C . LEU A 1 89 ? 2.746 6.225 -14.005 1.00 71.19 89 LEU A C 1
ATOM 682 O O . LEU A 1 89 ? 1.925 5.336 -14.202 1.00 71.19 89 LEU A O 1
ATOM 686 N N . PRO A 1 90 ? 2.821 7.279 -14.847 1.00 70.94 90 PRO A N 1
ATOM 687 C CA . PRO A 1 90 ? 1.957 7.406 -16.027 1.00 70.94 90 PRO A CA 1
ATOM 688 C C . PRO A 1 90 ? 2.122 6.312 -17.091 1.00 70.94 90 PRO A C 1
ATOM 690 O O . PRO A 1 90 ? 1.228 6.155 -17.911 1.00 70.94 90 PRO A O 1
ATOM 693 N N . ASP A 1 91 ? 3.247 5.593 -17.111 1.00 70.00 91 ASP A N 1
ATOM 694 C CA . ASP A 1 91 ? 3.465 4.467 -18.029 1.00 70.00 91 ASP A CA 1
ATOM 695 C C . ASP A 1 91 ? 2.824 3.179 -17.476 1.00 70.00 91 ASP A C 1
ATOM 697 O O . ASP A 1 91 ? 2.387 2.324 -18.243 1.00 70.00 91 ASP A O 1
ATOM 701 N N . VAL A 1 92 ? 2.726 3.064 -16.144 1.00 68.25 92 VAL A N 1
ATOM 702 C CA . VAL A 1 92 ? 2.033 1.968 -15.439 1.00 68.25 92 VAL A CA 1
ATOM 703 C C . VAL A 1 92 ? 0.513 2.162 -15.463 1.00 68.25 92 VAL A C 1
ATOM 705 O O . VAL A 1 92 ? -0.249 1.197 -15.483 1.00 68.25 92 VAL A O 1
ATOM 708 N N . LEU A 1 93 ? 0.053 3.415 -15.473 1.00 68.62 93 LEU A N 1
ATOM 709 C CA . LEU A 1 93 ? -1.361 3.778 -15.443 1.00 68.62 93 LEU A CA 1
ATOM 710 C C . LEU A 1 93 ? -1.878 4.100 -16.861 1.00 68.62 93 LEU A C 1
ATOM 712 O O . LEU A 1 93 ? -1.413 5.025 -17.515 1.00 68.62 93 LEU A O 1
ATOM 716 N N . HIS A 1 94 ? -2.882 3.362 -17.346 1.00 63.12 94 HIS A N 1
ATOM 717 C CA . HIS A 1 94 ? -3.435 3.494 -18.708 1.00 63.12 94 HIS A CA 1
ATOM 718 C C . HIS A 1 94 ? -3.839 4.945 -19.082 1.00 63.12 94 HIS A C 1
ATOM 720 O O . HIS A 1 94 ? -4.522 5.581 -18.283 1.00 63.12 94 HIS A O 1
ATOM 726 N N . PRO A 1 95 ? -3.568 5.464 -20.306 1.00 56.41 95 PRO A N 1
ATOM 727 C CA . PRO A 1 95 ? -3.664 6.892 -20.700 1.00 56.41 95 PRO A CA 1
ATOM 728 C C . PRO A 1 95 ? -4.996 7.637 -20.458 1.00 56.41 95 PRO A C 1
ATOM 730 O O . PRO A 1 95 ? -5.030 8.863 -20.519 1.00 56.41 95 PRO A O 1
ATOM 733 N N . ALA A 1 96 ? -6.086 6.944 -20.126 1.00 56.66 96 ALA A N 1
ATOM 734 C CA . ALA A 1 96 ? -7.339 7.555 -19.657 1.00 56.66 96 ALA A CA 1
ATOM 735 C C . ALA A 1 96 ? -7.299 7.983 -18.165 1.00 56.66 96 ALA A C 1
ATOM 737 O O . ALA A 1 96 ? -8.303 8.432 -17.610 1.00 56.66 96 ALA A O 1
ATOM 738 N N . TRP A 1 97 ? -6.153 7.832 -17.493 1.00 57.84 97 TRP A N 1
ATOM 739 C CA . TRP A 1 97 ? -5.989 7.914 -16.039 1.00 57.84 97 TRP A CA 1
A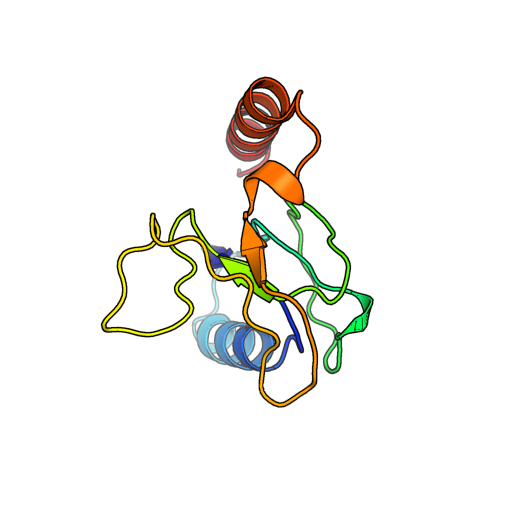TOM 740 C C . TRP A 1 97 ? -6.267 9.288 -15.422 1.00 57.84 97 TRP A C 1
ATOM 742 O O . TRP A 1 97 ? -6.677 9.332 -14.270 1.00 57.84 97 TRP A O 1
ATOM 752 N N . HIS A 1 98 ? -6.136 10.404 -16.147 1.00 58.59 98 HIS A N 1
ATOM 753 C CA . HIS A 1 98 ? -6.544 11.716 -15.615 1.00 58.59 98 HIS A CA 1
ATOM 754 C C . HIS A 1 98 ? -8.034 11.740 -15.226 1.00 58.59 98 HIS A C 1
ATOM 756 O O . HIS A 1 98 ? -8.414 12.385 -14.250 1.00 58.59 98 HIS A O 1
ATOM 762 N N . PHE A 1 99 ? -8.869 10.997 -15.958 1.00 57.25 99 PHE A N 1
ATOM 763 C CA . PHE A 1 99 ? -10.294 10.855 -15.675 1.00 57.25 99 PHE A CA 1
ATOM 764 C C . PHE A 1 99 ? -10.550 9.876 -14.520 1.00 57.25 99 PHE A C 1
ATOM 766 O O . PHE A 1 99 ? -11.391 10.138 -13.664 1.00 57.25 99 PHE A O 1
ATOM 773 N N . TYR A 1 100 ? -9.779 8.785 -14.445 1.00 58.09 100 TYR A N 1
ATOM 774 C CA . TYR A 1 100 ? -9.887 7.795 -13.368 1.00 58.09 100 TYR A CA 1
ATOM 775 C C . TYR A 1 100 ? -9.323 8.275 -12.035 1.00 58.09 100 TYR A C 1
ATOM 777 O O . TYR A 1 100 ? -9.893 7.941 -11.012 1.00 58.09 100 TYR A O 1
ATOM 785 N N . LEU A 1 101 ? -8.262 9.082 -12.014 1.00 59.91 101 LEU A N 1
ATOM 786 C CA . LEU A 1 101 ? -7.754 9.699 -10.789 1.00 59.91 101 LEU A CA 1
ATOM 787 C C . LEU A 1 101 ? -8.768 10.715 -10.253 1.00 59.91 101 LEU A C 1
ATOM 789 O O . LEU A 1 101 ? -9.015 10.762 -9.056 1.00 59.91 101 LEU A O 1
ATOM 793 N N . TRP A 1 102 ? -9.415 11.477 -11.143 1.00 58.69 102 TRP A N 1
ATOM 794 C CA . TRP A 1 102 ? -10.521 12.353 -10.764 1.00 58.69 102 TRP A CA 1
ATOM 795 C C . TRP A 1 102 ? -11.711 11.556 -10.218 1.00 58.69 102 TRP A C 1
ATOM 797 O O . TRP A 1 102 ? -12.205 11.893 -9.149 1.00 58.69 102 TRP A O 1
ATOM 807 N N . LEU A 1 103 ? -12.119 10.467 -10.882 1.00 59.06 103 LEU A N 1
ATOM 808 C CA . LEU A 1 103 ? -13.172 9.567 -10.398 1.00 59.06 103 LEU A CA 1
ATOM 809 C C . LEU A 1 103 ? -12.800 8.862 -9.092 1.00 59.06 103 LEU A C 1
ATOM 811 O O . LEU A 1 103 ? -13.641 8.792 -8.215 1.00 59.06 103 LEU A O 1
ATOM 815 N N . ALA A 1 104 ? -11.570 8.378 -8.927 1.00 58.59 104 ALA A N 1
ATOM 816 C CA . ALA A 1 104 ? -11.103 7.713 -7.715 1.00 58.59 104 ALA A CA 1
ATOM 817 C C . ALA A 1 104 ? -11.024 8.706 -6.554 1.00 58.59 104 ALA A C 1
ATOM 819 O O . ALA A 1 104 ? -11.556 8.430 -5.486 1.00 58.59 104 ALA A O 1
ATOM 820 N N . CYS A 1 105 ? -10.460 9.901 -6.768 1.00 58.22 105 CYS A N 1
ATOM 821 C CA . CYS A 1 105 ? -10.501 10.982 -5.785 1.00 58.22 105 CYS A CA 1
ATOM 822 C C . CYS A 1 105 ? -11.940 11.426 -5.478 1.00 58.22 105 CYS A C 1
ATOM 824 O O . CYS A 1 105 ? -12.224 11.784 -4.340 1.00 58.22 105 CYS A O 1
ATOM 826 N N . PHE A 1 106 ? -12.849 11.410 -6.457 1.00 55.22 106 PHE A N 1
ATOM 827 C CA . PHE A 1 106 ? -14.258 11.753 -6.267 1.00 55.22 106 PHE A CA 1
ATOM 828 C C . PHE A 1 106 ? -15.032 10.654 -5.520 1.00 55.22 106 PHE A C 1
ATOM 830 O O . PHE A 1 106 ? -15.761 10.979 -4.590 1.00 55.22 106 PHE A O 1
ATOM 837 N N . SER A 1 107 ? -14.822 9.375 -5.843 1.00 50.78 107 SER A N 1
ATOM 838 C CA . SER A 1 107 ? -15.427 8.224 -5.153 1.00 50.78 107 SER A CA 1
ATOM 839 C C . SER A 1 107 ? -14.893 8.107 -3.728 1.00 50.78 107 SER A C 1
ATOM 841 O O . SER A 1 107 ? -15.686 8.024 -2.801 1.00 50.78 107 SER A O 1
ATOM 843 N N . LEU A 1 108 ? -13.579 8.261 -3.511 1.00 54.47 108 LEU A N 1
ATOM 844 C CA . LEU A 1 108 ? -12.989 8.366 -2.168 1.00 54.47 108 LEU A CA 1
ATOM 845 C C . LEU A 1 108 ? -13.614 9.514 -1.365 1.00 54.47 108 LEU A C 1
ATOM 847 O O . LEU A 1 108 ? -13.898 9.363 -0.183 1.00 54.47 108 LEU A O 1
ATOM 851 N N . ARG A 1 109 ? -13.891 10.662 -1.995 1.00 52.09 109 ARG A N 1
ATOM 852 C CA . ARG A 1 109 ? -14.552 11.797 -1.330 1.00 52.09 109 ARG A CA 1
ATOM 853 C C . ARG A 1 109 ? -16.029 11.546 -0.998 1.00 52.09 109 ARG A C 1
ATOM 855 O O . ARG A 1 109 ? -16.561 12.252 -0.148 1.00 52.09 109 ARG A O 1
ATOM 862 N N . LEU A 1 110 ? -16.682 10.593 -1.665 1.00 50.78 110 LEU A N 1
ATOM 863 C CA . LEU A 1 110 ? -18.078 10.207 -1.428 1.00 50.78 110 LEU A CA 1
ATOM 864 C C . LEU A 1 110 ? -18.224 8.989 -0.499 1.00 50.78 110 LEU A C 1
ATOM 866 O O . LEU A 1 110 ? -19.278 8.828 0.110 1.00 50.78 110 LEU A O 1
ATOM 870 N N . GLU A 1 111 ? -17.193 8.151 -0.383 1.00 46.19 111 GLU A N 1
ATOM 871 C CA . GLU A 1 111 ? -17.216 6.882 0.361 1.00 46.19 111 GLU A CA 1
ATOM 872 C C . GLU A 1 111 ? -16.488 6.932 1.714 1.00 46.19 111 GLU A C 1
ATOM 874 O O . GLU A 1 111 ? -16.601 5.989 2.495 1.00 46.19 111 GLU A O 1
ATOM 879 N N . ILE A 1 112 ? -15.765 8.015 2.025 1.00 50.47 112 ILE A N 1
ATOM 880 C CA . ILE A 1 112 ? -15.225 8.260 3.370 1.00 50.47 112 ILE A CA 1
ATOM 881 C C . ILE A 1 112 ? -16.326 8.933 4.221 1.00 50.47 112 ILE A C 1
ATOM 883 O O . ILE A 1 112 ? -16.624 10.104 3.971 1.00 50.47 112 ILE A O 1
ATOM 887 N N . PRO A 1 113 ? -16.948 8.232 5.194 1.00 47.41 113 PRO A N 1
ATOM 888 C CA . PRO A 1 113 ? -17.936 8.817 6.105 1.00 47.41 113 PRO A CA 1
ATOM 889 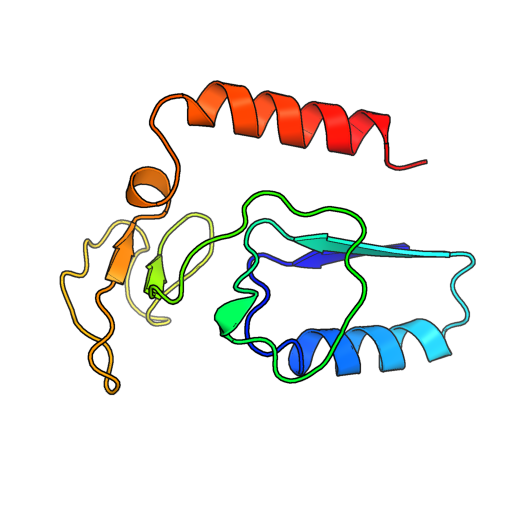C C . PRO A 1 113 ? -17.331 9.799 7.118 1.00 47.41 113 PRO A C 1
ATOM 891 O O . PRO A 1 113 ? -16.127 9.676 7.451 1.00 47.41 113 PRO A O 1
#

pLDDT: mean 76.87, std 17.49, range [46.19, 96.56]

Organism: Escherichia coli (NCBI:txid562)

Foldseek 3Di:
DEAEEAEDAQCPVVVVVCVVVVVVVDPDYAYAYLEYAPVRHNDDDDHPYYNDYFHPAAEADPPRDPDPPDDSPDDDQDQDVVRHGYDYPCRRDPVVVVVSVVVSVVVCVVPDD

InterPro domains:
  IPR000836 Phosphoribosyltransferase domain [PF00156] (2-66)
  IPR000836 Phosphoribosyltransferase domain [cd06223] (2-42)
  IPR029057 Phosphoribosyltransferase-like [G3DSA:3.40.50.2020] (1-87)
  IPR029057 Phosphoribosyltransferase-like [SSF53271] (2-67)
  IPR050408 Hypoxanthine-guanine phosphoribosyltransferase [PTHR43340] (2-67)

Sequence (113 aa):
MLIVEDIIDSGNTLSKVREILSLREPKSLAICTLLDKPSRREVNVPVEFIGFSIPDEFVVGYGIDYAPALPSSAVYRQSDSAGRVSVKLPDVLHPAWHFYLWLACFSLRLEIP